Protein AF-A0A525PRN6-F1 (afdb_monomer_lite)

Structure (mmCIF, N/CA/C/O backbone):
data_AF-A0A525PRN6-F1
#
_entry.id   AF-A0A525PRN6-F1
#
loop_
_atom_site.group_PDB
_atom_site.id
_atom_site.type_symbol
_atom_site.label_atom_id
_atom_site.label_alt_id
_atom_site.label_comp_id
_atom_site.label_asym_id
_atom_site.label_entity_id
_atom_site.label_seq_id
_atom_site.pdbx_PDB_ins_code
_atom_site.Cartn_x
_atom_site.Cartn_y
_atom_site.Cartn_z
_atom_site.occupancy
_atom_site.B_iso_or_equiv
_atom_site.auth_seq_id
_atom_site.auth_comp_id
_atom_site.auth_asym_id
_atom_site.auth_atom_id
_atom_site.pdbx_PDB_model_num
ATOM 1 N N . MET A 1 1 ? 3.301 20.358 22.043 1.00 51.66 1 MET A N 1
ATOM 2 C CA . MET A 1 1 ? 3.272 18.880 22.054 1.00 51.66 1 MET A CA 1
ATOM 3 C C . MET A 1 1 ? 1.812 18.490 22.066 1.00 51.66 1 MET A C 1
ATOM 5 O O . MET A 1 1 ? 1.127 18.891 22.999 1.00 51.66 1 MET A O 1
ATOM 9 N N . SER A 1 2 ? 1.294 17.879 20.999 1.00 58.41 2 SER A N 1
ATOM 10 C CA . SER A 1 2 ? -0.122 17.515 20.983 1.00 58.41 2 SER A CA 1
ATOM 11 C C . SER A 1 2 ? -0.350 16.401 22.010 1.00 58.41 2 SER A C 1
ATOM 13 O O . SER A 1 2 ? 0.352 15.395 22.027 1.00 58.41 2 SER A O 1
ATOM 15 N N . GLY A 1 3 ? -1.276 16.643 22.937 1.00 61.62 3 GLY A N 1
ATOM 16 C CA . GLY A 1 3 ? -1.638 15.721 24.012 1.00 61.62 3 GLY A CA 1
ATOM 17 C C . GLY A 1 3 ? -2.568 14.616 23.527 1.00 61.62 3 GLY A C 1
ATOM 18 O O . GLY A 1 3 ? -3.634 14.436 24.106 1.00 61.62 3 GLY A O 1
ATOM 19 N N . TYR A 1 4 ? -2.207 13.920 22.447 1.00 68.69 4 TYR A N 1
ATOM 20 C CA . TYR A 1 4 ? -2.934 12.719 22.045 1.00 68.69 4 TYR A CA 1
ATOM 21 C C . TYR A 1 4 ? -2.479 11.563 22.938 1.00 68.69 4 TYR A C 1
ATOM 23 O O . TYR A 1 4 ? -1.279 11.274 22.967 1.00 68.69 4 TYR A O 1
ATOM 31 N N . PRO A 1 5 ? -3.380 10.911 23.695 1.00 76.69 5 PRO A N 1
ATOM 32 C CA . PRO A 1 5 ? -3.006 9.724 24.444 1.00 76.69 5 PRO A CA 1
ATOM 33 C C . PRO A 1 5 ? -2.631 8.627 23.444 1.00 76.69 5 PRO A C 1
ATOM 35 O O . PRO A 1 5 ? -3.486 8.092 22.742 1.00 76.69 5 PRO A O 1
ATOM 38 N N . VAL A 1 6 ? -1.338 8.317 23.352 1.00 78.00 6 VAL A N 1
ATOM 39 C CA . VAL A 1 6 ? -0.851 7.197 22.545 1.00 78.00 6 VAL A CA 1
ATOM 40 C C . VAL A 1 6 ? -1.159 5.911 23.304 1.00 78.00 6 VAL A C 1
ATOM 42 O O . VAL A 1 6 ? -0.625 5.682 24.391 1.00 78.00 6 VAL A O 1
ATOM 45 N N . ASN A 1 7 ? -2.027 5.072 22.743 1.00 81.69 7 ASN A N 1
ATOM 46 C CA . ASN A 1 7 ? -2.280 3.736 23.266 1.00 81.69 7 ASN A CA 1
ATOM 47 C C . ASN A 1 7 ? -1.307 2.737 22.623 1.00 81.69 7 ASN A C 1
ATOM 49 O O . ASN A 1 7 ? -1.491 2.339 21.478 1.00 81.69 7 ASN A O 1
ATOM 53 N N . MET A 1 8 ? -0.291 2.309 23.374 1.00 88.44 8 MET A N 1
ATOM 54 C CA . MET A 1 8 ? 0.718 1.346 22.904 1.00 88.44 8 MET A CA 1
ATOM 55 C C . MET A 1 8 ? 0.246 -0.117 22.928 1.00 88.44 8 MET A C 1
ATOM 57 O O . MET A 1 8 ? 0.999 -0.999 22.528 1.00 88.44 8 MET A O 1
ATOM 61 N N . ASN A 1 9 ? -0.973 -0.392 23.406 1.00 89.88 9 ASN A N 1
ATOM 62 C CA . ASN A 1 9 ? -1.537 -1.746 23.425 1.00 89.88 9 ASN A CA 1
ATOM 63 C C . ASN A 1 9 ? -2.270 -2.104 22.1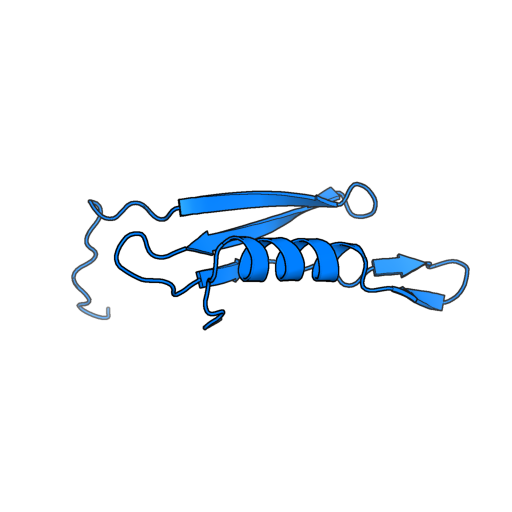22 1.00 89.88 9 ASN A C 1
ATOM 65 O O . ASN A 1 9 ? -2.679 -3.251 21.957 1.00 89.88 9 ASN A O 1
ATOM 69 N N . VAL A 1 10 ? -2.457 -1.141 21.215 1.00 90.81 10 VAL A N 1
ATOM 70 C CA . VAL A 1 10 ? -3.034 -1.389 19.890 1.00 90.81 10 VAL A CA 1
ATOM 71 C C . VAL A 1 10 ? -1.919 -1.851 18.962 1.00 90.81 10 VAL A C 1
ATOM 73 O O . VAL A 1 10 ? -0.914 -1.161 18.799 1.00 90.81 10 VAL A O 1
ATOM 76 N N . VAL A 1 11 ? -2.097 -3.021 18.352 1.00 94.50 11 VAL A N 1
ATOM 77 C CA . VAL A 1 11 ? -1.123 -3.610 17.430 1.00 94.50 11 VAL A CA 1
ATOM 78 C C . VAL A 1 11 ? -1.752 -3.669 16.038 1.00 94.50 11 VAL A C 1
ATOM 80 O O . VAL A 1 11 ? -2.700 -4.434 15.856 1.00 94.50 11 VAL A O 1
ATOM 83 N N . PRO A 1 12 ? -1.273 -2.877 15.061 1.00 95.75 12 PRO A N 1
ATOM 84 C CA . PRO A 1 12 ? -1.792 -2.929 13.702 1.00 95.75 12 PRO A CA 1
ATOM 85 C C . PRO A 1 12 ? -1.438 -4.245 13.011 1.00 95.75 12 PRO A C 1
ATOM 87 O O . PRO A 1 12 ? -0.378 -4.831 13.244 1.00 95.75 12 PRO A O 1
ATOM 90 N N . GLU A 1 13 ? -2.311 -4.689 12.113 1.00 97.75 13 GLU A N 1
ATOM 91 C CA . GLU A 1 13 ? -2.028 -5.826 11.242 1.00 97.75 13 GLU A CA 1
ATOM 92 C C . GLU A 1 13 ? -1.219 -5.345 10.035 1.00 97.75 13 GLU A C 1
ATOM 94 O O . GLU A 1 13 ? -1.735 -4.616 9.188 1.00 97.75 13 GLU A O 1
ATOM 99 N N . VAL A 1 14 ? 0.049 -5.753 9.953 1.00 97.94 14 VAL A N 1
ATOM 100 C CA . VAL A 1 14 ? 0.990 -5.292 8.922 1.00 97.94 14 VAL A CA 1
ATOM 101 C C . VAL A 1 14 ? 1.308 -6.421 7.947 1.00 97.94 14 VAL A C 1
ATOM 103 O O . VAL A 1 14 ? 1.691 -7.519 8.350 1.00 97.94 14 VAL A O 1
ATOM 106 N N . SER A 1 15 ? 1.176 -6.150 6.652 1.00 98.25 15 SER A N 1
ATOM 107 C CA . SER A 1 15 ? 1.537 -7.065 5.564 1.00 98.25 15 SER A CA 1
ATOM 108 C C . SER A 1 15 ? 2.535 -6.376 4.635 1.00 98.25 15 SER A C 1
ATOM 110 O O . SER A 1 15 ? 2.268 -5.263 4.195 1.00 98.25 15 SER A O 1
ATOM 112 N N . GLY A 1 16 ? 3.689 -7.002 4.381 1.00 98.12 16 GLY A N 1
ATOM 113 C CA . GLY A 1 16 ? 4.766 -6.443 3.554 1.00 98.12 16 GLY A CA 1
ATOM 114 C C . GLY A 1 16 ? 4.847 -7.085 2.167 1.00 98.12 16 GLY A C 1
ATOM 115 O O . GLY A 1 16 ? 4.682 -8.299 2.037 1.00 98.12 16 GLY A O 1
ATOM 116 N N . PHE A 1 17 ? 5.144 -6.272 1.155 1.00 98.19 17 PHE A N 1
ATOM 117 C CA . PHE A 1 17 ? 5.162 -6.634 -0.263 1.00 98.19 17 PHE A CA 1
ATOM 118 C C . PHE A 1 17 ? 6.465 -6.152 -0.897 1.00 98.19 17 PHE A C 1
ATOM 120 O O . PHE A 1 17 ? 6.679 -4.955 -1.078 1.00 98.19 17 PHE A O 1
ATOM 127 N N . PHE A 1 18 ? 7.357 -7.090 -1.205 1.00 98.12 18 PHE A N 1
ATOM 128 C CA . PHE A 1 18 ? 8.683 -6.784 -1.736 1.00 98.12 18 PHE A CA 1
ATOM 129 C C . PHE A 1 18 ? 8.651 -6.608 -3.255 1.00 98.12 18 PHE A C 1
ATOM 131 O O . PHE A 1 18 ? 8.210 -7.509 -3.967 1.00 98.12 18 PHE A O 1
ATOM 138 N N . ASP A 1 19 ? 9.162 -5.475 -3.733 1.00 97.38 19 ASP A N 1
ATOM 139 C CA . ASP A 1 19 ? 9.514 -5.268 -5.133 1.00 97.38 19 ASP A CA 1
ATOM 140 C C . ASP A 1 19 ? 11.013 -5.566 -5.359 1.00 97.38 19 ASP A C 1
ATOM 142 O O . ASP A 1 19 ? 11.873 -4.809 -4.891 1.00 97.38 19 ASP A O 1
ATOM 146 N N . PRO A 1 20 ? 11.369 -6.630 -6.100 1.00 94.94 20 PRO A N 1
ATOM 147 C CA . PRO A 1 20 ? 12.762 -6.942 -6.401 1.00 94.94 20 PRO A CA 1
ATOM 148 C C . PRO A 1 20 ? 13.421 -5.949 -7.368 1.00 94.94 20 PRO A C 1
ATOM 150 O O . PRO A 1 20 ? 14.651 -5.875 -7.384 1.00 94.94 20 PRO A O 1
ATOM 153 N N . ALA A 1 21 ? 12.655 -5.208 -8.178 1.00 93.31 21 ALA A N 1
ATOM 154 C CA . ALA A 1 21 ? 13.225 -4.290 -9.163 1.00 93.31 21 ALA A CA 1
ATOM 155 C C . ALA A 1 21 ? 13.873 -3.069 -8.493 1.00 93.31 21 ALA A C 1
ATOM 157 O O . ALA A 1 21 ? 14.954 -2.636 -8.895 1.00 93.31 21 ALA A O 1
ATOM 158 N N . THR A 1 22 ? 13.249 -2.550 -7.435 1.00 94.12 22 THR A N 1
ATOM 159 C CA . THR A 1 22 ? 13.731 -1.382 -6.684 1.00 94.12 22 THR A CA 1
ATOM 160 C C . THR A 1 22 ? 14.285 -1.723 -5.300 1.00 94.12 22 THR A C 1
ATOM 162 O O . THR A 1 22 ? 14.913 -0.873 -4.674 1.00 94.12 22 THR A O 1
ATOM 165 N N . ASN A 1 23 ? 14.127 -2.967 -4.835 1.00 96.69 23 ASN A N 1
ATOM 166 C CA . ASN A 1 23 ? 14.365 -3.390 -3.447 1.00 96.69 23 ASN A CA 1
ATOM 167 C C . ASN A 1 23 ? 13.486 -2.654 -2.416 1.00 96.69 23 ASN A C 1
ATOM 169 O O . ASN A 1 23 ? 13.845 -2.569 -1.239 1.00 96.69 23 ASN A O 1
ATOM 173 N N . THR A 1 24 ? 12.334 -2.141 -2.848 1.00 97.50 24 THR A N 1
ATOM 174 C CA . THR A 1 24 ? 11.343 -1.498 -1.978 1.00 97.50 24 THR A CA 1
ATOM 175 C C . THR A 1 24 ? 10.477 -2.550 -1.291 1.00 97.50 24 THR A C 1
ATOM 177 O O . THR A 1 24 ? 10.171 -3.596 -1.866 1.00 97.50 24 THR A O 1
ATOM 180 N N . ILE A 1 25 ? 10.061 -2.284 -0.052 1.00 98.38 25 ILE A N 1
ATOM 181 C CA . ILE A 1 25 ? 9.008 -3.056 0.614 1.00 98.38 25 ILE A CA 1
ATOM 182 C C . ILE A 1 25 ? 7.850 -2.103 0.875 1.00 98.38 25 ILE A C 1
ATOM 184 O O . ILE A 1 25 ? 7.951 -1.244 1.748 1.00 98.38 25 ILE A O 1
ATOM 188 N N . SER A 1 26 ? 6.750 -2.292 0.155 1.00 98.62 26 SER A N 1
ATOM 189 C CA . SER A 1 26 ? 5.495 -1.601 0.445 1.00 98.62 26 SER A CA 1
ATOM 190 C C . SER A 1 26 ? 4.736 -2.336 1.542 1.00 98.62 26 SER A C 1
ATOM 192 O O . SER A 1 26 ? 4.903 -3.545 1.726 1.00 98.62 26 SER A O 1
ATOM 194 N N . TYR A 1 27 ? 3.862 -1.632 2.257 1.00 98.62 27 TYR A N 1
ATOM 195 C CA . TYR A 1 27 ? 3.063 -2.231 3.324 1.00 98.62 27 TYR A CA 1
ATOM 196 C C . TYR A 1 27 ? 1.582 -1.917 3.178 1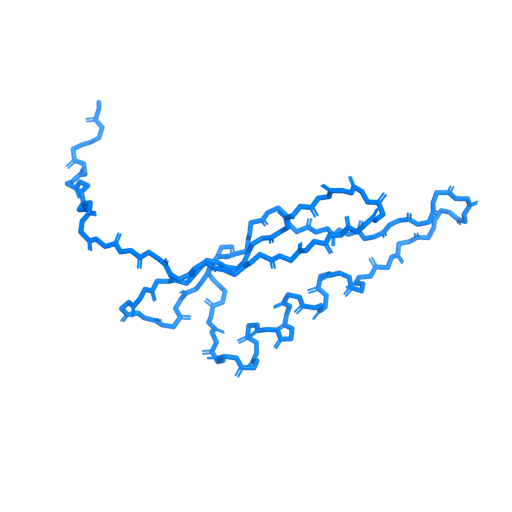.00 98.62 27 TYR A C 1
ATOM 198 O O . TYR A 1 27 ? 1.210 -0.788 2.879 1.00 98.62 27 TYR A O 1
ATOM 206 N N . VAL A 1 28 ? 0.745 -2.903 3.492 1.00 98.56 28 VAL A N 1
ATOM 207 C CA . VAL A 1 28 ? -0.660 -2.690 3.850 1.00 98.56 28 VAL A CA 1
ATOM 208 C C . VAL A 1 28 ? -0.750 -2.775 5.368 1.00 98.56 28 VAL A C 1
ATOM 210 O O . VAL A 1 28 ? -0.420 -3.807 5.960 1.00 98.56 28 VAL A O 1
ATOM 213 N N . VAL A 1 29 ? -1.171 -1.683 6.001 1.00 98.38 29 VAL A N 1
ATOM 214 C CA . VAL A 1 29 ? -1.321 -1.570 7.455 1.00 98.38 29 VAL A CA 1
ATOM 215 C C . VAL A 1 29 ? -2.796 -1.413 7.778 1.00 98.38 29 VAL A C 1
ATOM 217 O O . VAL A 1 29 ? -3.404 -0.417 7.404 1.00 98.38 29 VAL A O 1
ATOM 220 N N . ARG A 1 30 ? -3.381 -2.389 8.471 1.00 98.00 30 ARG A N 1
ATOM 221 C CA . ARG A 1 30 ? -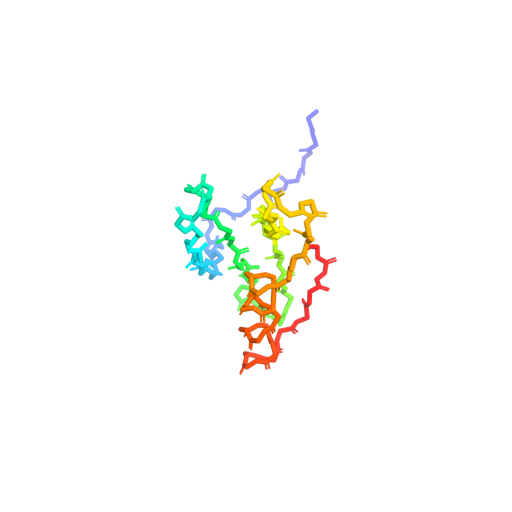4.797 -2.386 8.851 1.00 98.00 30 ARG A CA 1
ATOM 222 C C . ARG A 1 30 ? -4.968 -2.060 10.336 1.00 98.00 30 ARG A C 1
ATOM 224 O O . ARG A 1 30 ? -4.241 -2.583 11.184 1.00 98.00 30 ARG A O 1
ATOM 231 N N . ASP A 1 31 ? -5.979 -1.249 10.634 1.00 96.44 31 ASP A N 1
ATOM 232 C CA . ASP A 1 31 ? -6.499 -1.063 11.988 1.00 96.44 31 ASP A CA 1
ATOM 233 C C . ASP A 1 31 ? -7.173 -2.360 12.495 1.00 96.44 31 ASP A C 1
ATOM 235 O O . ASP A 1 31 ? -8.121 -2.842 11.869 1.00 96.44 31 ASP A O 1
ATOM 239 N N . PRO A 1 32 ? -6.722 -2.957 13.615 1.00 95.06 32 PRO A N 1
ATOM 240 C CA . PRO A 1 32 ? -7.270 -4.220 14.105 1.00 95.06 32 PRO A CA 1
ATOM 241 C C . PRO A 1 32 ? -8.763 -4.127 14.450 1.00 95.06 32 PRO A C 1
ATOM 243 O O . PRO A 1 32 ? -9.470 -5.133 14.345 1.00 95.06 32 PRO A O 1
ATOM 246 N N . GLU A 1 33 ? -9.255 -2.941 14.817 1.00 95.00 33 GLU A N 1
ATOM 247 C CA . GLU A 1 33 ? -10.628 -2.722 15.283 1.00 95.00 33 GLU A CA 1
ATOM 248 C C . GLU A 1 33 ? -11.614 -2.361 14.155 1.00 95.00 33 GLU A C 1
ATOM 250 O O . GLU A 1 33 ? -12.822 -2.308 14.396 1.00 95.00 33 GLU A O 1
ATOM 255 N N . SER A 1 34 ? -11.148 -2.166 12.912 1.00 96.12 34 SER A N 1
ATOM 256 C CA . SER A 1 34 ? -11.996 -1.756 11.780 1.00 96.12 34 SER A CA 1
ATOM 257 C C . SER A 1 34 ? -11.560 -2.353 10.434 1.00 96.12 34 SER A C 1
ATOM 259 O O . SER A 1 34 ? -10.628 -3.148 10.347 1.00 96.12 34 SER A O 1
ATOM 261 N N . THR A 1 35 ? -12.254 -2.030 9.344 1.00 97.81 35 THR A N 1
ATOM 262 C CA . THR A 1 35 ? -11.822 -2.420 7.988 1.00 97.81 35 THR A CA 1
ATOM 263 C C . THR A 1 35 ? -10.876 -1.402 7.355 1.00 97.81 35 THR A C 1
ATOM 265 O O . THR A 1 35 ? -10.433 -1.620 6.231 1.00 97.81 35 THR A O 1
ATOM 268 N N . SER A 1 36 ? -10.554 -0.307 8.046 1.00 98.25 36 SER A N 1
ATOM 269 C CA . SER A 1 36 ? -9.686 0.738 7.514 1.00 98.25 36 SER A CA 1
ATOM 270 C C . SER A 1 36 ? -8.235 0.264 7.414 1.00 98.25 36 SER A C 1
ATOM 272 O O . SER A 1 36 ? -7.703 -0.400 8.311 1.00 98.25 36 SER A O 1
ATOM 274 N N . CYS A 1 37 ? -7.574 0.630 6.321 1.00 98.50 37 CYS A N 1
ATOM 275 C CA . CYS A 1 37 ? -6.151 0.398 6.127 1.00 98.50 37 CYS A CA 1
ATOM 276 C C . CYS A 1 37 ? -5.452 1.587 5.466 1.00 98.50 37 CYS A C 1
ATOM 278 O O . CYS A 1 37 ? -6.087 2.449 4.858 1.00 98.50 37 CYS A O 1
ATOM 280 N N . ALA A 1 38 ? -4.128 1.586 5.572 1.00 98.44 38 ALA A N 1
ATOM 281 C CA . ALA A 1 38 ? -3.229 2.480 4.867 1.00 98.44 38 ALA A CA 1
ATOM 282 C C . ALA A 1 38 ? -2.270 1.682 3.976 1.00 98.44 38 ALA A C 1
ATOM 284 O O . ALA A 1 38 ? -1.838 0.586 4.359 1.00 98.44 38 ALA A O 1
ATOM 285 N N . ILE A 1 39 ? -1.909 2.248 2.826 1.00 98.44 39 ILE A N 1
ATOM 286 C CA . ILE A 1 39 ? -0.833 1.737 1.973 1.00 98.44 39 ILE A CA 1
ATOM 287 C C . ILE A 1 39 ? 0.401 2.622 2.157 1.00 98.44 39 ILE A C 1
ATOM 289 O O . ILE A 1 39 ? 0.350 3.835 1.981 1.00 98.44 39 ILE A O 1
ATOM 293 N N . ILE A 1 40 ? 1.532 2.017 2.513 1.00 98.50 40 ILE A N 1
ATOM 294 C CA . ILE A 1 40 ? 2.788 2.729 2.758 1.00 98.50 40 ILE A CA 1
ATOM 295 C C . ILE A 1 40 ? 3.793 2.366 1.669 1.00 98.50 40 ILE A C 1
ATOM 297 O O . ILE A 1 40 ? 4.042 1.183 1.435 1.00 98.50 40 ILE A O 1
ATOM 301 N N . ASP A 1 41 ? 4.392 3.401 1.075 1.00 97.50 41 ASP A N 1
ATOM 302 C CA . ASP A 1 41 ? 5.508 3.312 0.124 1.00 97.50 41 ASP A CA 1
ATOM 303 C C . ASP A 1 41 ? 5.186 2.461 -1.117 1.00 97.50 41 ASP A C 1
ATOM 305 O O . ASP A 1 41 ? 5.895 1.511 -1.440 1.00 97.50 41 ASP A O 1
ATOM 309 N N . SER A 1 42 ? 4.056 2.744 -1.777 1.00 96.44 42 SER A N 1
ATOM 310 C CA . SER A 1 42 ? 3.635 2.025 -2.985 1.00 96.44 42 SER A CA 1
ATOM 311 C C . SER A 1 42 ? 4.558 2.297 -4.175 1.00 96.44 42 SER A C 1
ATOM 313 O O . SER A 1 42 ? 5.035 3.416 -4.378 1.00 96.44 42 SER A O 1
ATOM 315 N N . VAL A 1 43 ? 4.779 1.264 -4.992 1.00 97.31 43 VAL A N 1
ATOM 316 C CA . VAL A 1 43 ? 5.645 1.342 -6.172 1.00 97.31 43 VAL A CA 1
ATOM 317 C C . VAL A 1 43 ? 4.808 1.511 -7.438 1.00 97.31 43 VAL A C 1
ATOM 319 O O . VAL A 1 43 ? 3.855 0.773 -7.684 1.00 97.31 43 VAL A O 1
ATOM 322 N N . MET A 1 44 ? 5.192 2.492 -8.257 1.00 96.56 44 MET A N 1
ATOM 323 C CA . MET A 1 44 ? 4.827 2.557 -9.671 1.00 96.56 44 MET A CA 1
ATOM 324 C C . MET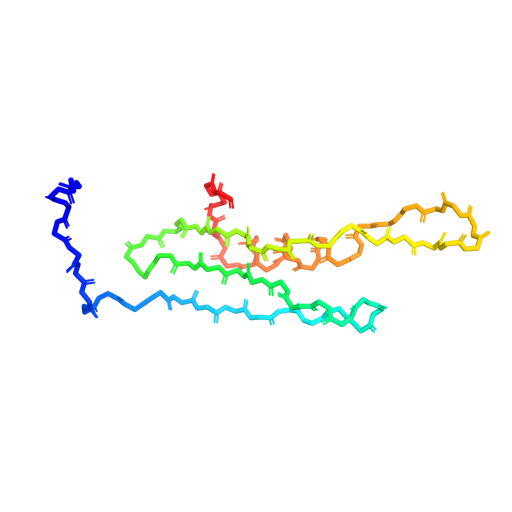 A 1 44 ? 6.026 2.066 -10.477 1.00 96.56 44 MET A C 1
ATOM 326 O O . MET A 1 44 ? 7.085 2.699 -10.467 1.00 96.56 44 MET A O 1
ATOM 330 N N . ASP A 1 45 ? 5.857 0.938 -11.154 1.00 94.12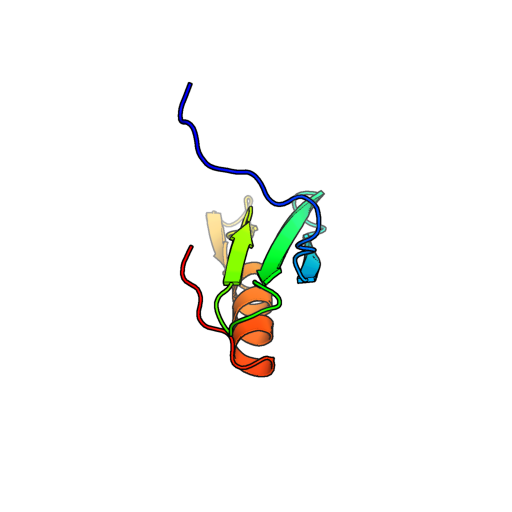 45 ASP A N 1
ATOM 331 C CA . ASP A 1 45 ? 6.929 0.267 -11.873 1.00 94.12 45 ASP A CA 1
ATOM 332 C C . ASP A 1 45 ? 7.360 1.080 -13.102 1.00 94.12 45 ASP A C 1
ATOM 334 O O . ASP A 1 45 ? 6.531 1.662 -13.808 1.00 94.12 45 ASP A O 1
ATOM 338 N N . ILE A 1 46 ? 8.667 1.113 -13.383 1.00 94.25 46 ILE A N 1
ATOM 339 C CA . ILE A 1 46 ? 9.225 1.786 -14.562 1.00 94.25 46 ILE A CA 1
ATOM 340 C C . ILE A 1 46 ? 10.281 0.922 -15.258 1.00 94.25 46 ILE A C 1
ATOM 342 O O . ILE A 1 46 ? 11.305 0.549 -14.686 1.00 94.25 46 ILE A O 1
ATOM 346 N N . ASP A 1 47 ? 10.063 0.663 -16.545 1.00 91.62 47 ASP A N 1
ATOM 347 C CA . ASP A 1 47 ? 11.097 0.190 -17.458 1.00 91.62 47 ASP A CA 1
ATOM 348 C C . ASP A 1 47 ? 11.905 1.398 -17.947 1.00 91.62 47 ASP A C 1
ATOM 350 O O . ASP A 1 47 ? 11.478 2.150 -18.830 1.00 91.62 47 ASP A O 1
ATOM 354 N N . TYR A 1 48 ? 13.093 1.575 -17.369 1.00 88.56 48 TYR A N 1
ATOM 355 C CA . TYR A 1 48 ? 14.001 2.671 -17.707 1.00 88.56 48 TYR A CA 1
ATOM 356 C C . TYR A 1 48 ? 14.488 2.648 -19.160 1.00 88.56 48 TYR A C 1
ATOM 358 O O . TYR A 1 48 ? 14.779 3.708 -19.712 1.00 88.56 48 TYR A O 1
ATOM 366 N N . ALA A 1 49 ? 14.590 1.475 -19.791 1.00 92.44 49 ALA A N 1
ATOM 367 C CA . ALA A 1 49 ? 15.076 1.368 -21.164 1.00 92.44 49 ALA A CA 1
ATOM 368 C C . ALA A 1 49 ? 13.996 1.777 -22.174 1.00 92.44 49 ALA A C 1
ATOM 370 O O . ALA A 1 49 ? 14.301 2.413 -23.183 1.00 92.44 49 ALA A O 1
ATOM 371 N N . ALA A 1 50 ? 12.736 1.429 -21.895 1.00 94.06 50 ALA A N 1
ATOM 372 C CA . ALA A 1 50 ? 11.595 1.745 -22.752 1.00 94.06 50 ALA A CA 1
ATOM 373 C C . ALA A 1 50 ? 10.872 3.053 -22.377 1.00 94.06 50 ALA A C 1
ATOM 375 O O . ALA A 1 50 ? 10.015 3.508 -23.136 1.00 94.06 50 ALA A O 1
ATOM 376 N N . GLY A 1 51 ? 11.171 3.639 -21.212 1.00 93.56 51 GLY A N 1
ATOM 377 C CA . GLY A 1 51 ? 10.439 4.783 -20.662 1.00 93.56 51 GLY A CA 1
ATOM 378 C C . GLY A 1 51 ? 8.972 4.461 -20.355 1.00 93.56 51 GLY A C 1
ATOM 379 O O . GLY A 1 51 ? 8.117 5.343 -20.432 1.00 93.56 51 GLY A O 1
ATOM 380 N N . ARG A 1 52 ? 8.660 3.189 -20.080 1.00 96.69 52 ARG A N 1
ATOM 381 C CA . ARG A 1 52 ? 7.294 2.698 -19.863 1.00 96.69 52 ARG A CA 1
ATOM 382 C C . ARG A 1 52 ? 7.025 2.552 -18.374 1.00 96.69 52 ARG A C 1
ATOM 384 O O . ARG A 1 52 ? 7.858 1.999 -17.670 1.00 96.69 52 ARG A O 1
ATOM 391 N N . ILE A 1 53 ? 5.842 2.971 -17.938 1.00 96.75 53 ILE A N 1
ATOM 392 C CA . ILE A 1 53 ? 5.332 2.669 -16.598 1.00 96.75 53 ILE A CA 1
ATOM 393 C C . ILE A 1 53 ? 4.389 1.465 -16.633 1.00 96.75 53 ILE A C 1
ATOM 395 O O . ILE A 1 53 ? 3.648 1.291 -17.608 1.00 96.75 53 ILE A O 1
ATOM 399 N N . THR A 1 54 ? 4.417 0.655 -15.581 1.00 95.38 54 THR A N 1
ATOM 400 C CA . THR A 1 54 ? 3.400 -0.364 -15.288 1.00 95.38 54 THR A CA 1
ATOM 401 C C . THR A 1 54 ? 2.936 -0.221 -13.837 1.00 95.38 54 THR A C 1
ATOM 403 O O . THR A 1 54 ? 3.436 0.622 -13.090 1.00 95.38 54 THR A O 1
ATOM 406 N N . TYR A 1 55 ? 1.901 -0.971 -13.469 1.00 96.56 55 TYR A N 1
ATOM 407 C CA . TYR A 1 55 ? 1.251 -0.878 -12.160 1.00 96.56 55 TYR A CA 1
ATOM 408 C C . TYR A 1 55 ? 1.191 -2.242 -11.473 1.00 96.56 55 TYR A C 1
ATOM 410 O O . TYR A 1 55 ? 0.386 -2.434 -10.572 1.00 96.56 55 TYR A O 1
ATOM 418 N N . ASP A 1 56 ? 2.022 -3.193 -11.901 1.00 96.12 56 ASP A N 1
ATOM 419 C CA . ASP A 1 56 ? 1.917 -4.595 -11.494 1.00 96.12 56 ASP A CA 1
ATOM 420 C C . ASP A 1 56 ? 2.118 -4.748 -9.975 1.00 96.12 56 ASP A C 1
ATOM 422 O O . ASP A 1 56 ? 1.415 -5.519 -9.307 1.00 96.12 56 ASP A O 1
ATOM 426 N N . HIS A 1 57 ? 3.043 -3.971 -9.398 1.00 97.06 57 HIS A N 1
ATOM 427 C CA . HIS A 1 57 ? 3.253 -3.944 -7.953 1.00 97.06 57 HIS A CA 1
ATOM 428 C C . HIS A 1 57 ? 2.071 -3.312 -7.209 1.00 97.06 57 HIS A C 1
ATOM 430 O O . HIS A 1 57 ? 1.550 -3.899 -6.258 1.00 97.06 57 HIS A O 1
ATOM 436 N N . ALA A 1 58 ? 1.575 -2.166 -7.682 1.00 97.50 58 ALA A N 1
ATOM 437 C CA . ALA A 1 58 ? 0.417 -1.497 -7.091 1.00 97.50 58 ALA A CA 1
ATOM 438 C C . ALA A 1 58 ? -0.861 -2.358 -7.165 1.00 97.50 58 ALA A C 1
ATOM 440 O O . ALA A 1 58 ? -1.599 -2.446 -6.181 1.00 97.50 58 ALA A O 1
ATOM 441 N N . ASP A 1 59 ? -1.084 -3.058 -8.278 1.00 98.06 59 ASP A N 1
ATOM 442 C CA . ASP A 1 59 ? -2.210 -3.976 -8.475 1.00 98.06 59 ASP A CA 1
ATOM 443 C C . ASP A 1 59 ? -2.163 -5.148 -7.484 1.00 98.06 59 ASP A C 1
ATOM 445 O O . ASP A 1 59 ? -3.204 -5.612 -7.015 1.00 98.06 59 ASP A O 1
ATOM 449 N N . THR A 1 60 ? -0.965 -5.584 -7.080 1.00 97.75 60 THR A N 1
ATOM 450 C CA . THR A 1 60 ? -0.800 -6.595 -6.023 1.00 97.75 60 THR A CA 1
ATOM 451 C C . THR A 1 60 ? -1.315 -6.086 -4.671 1.00 97.75 60 THR A C 1
ATOM 453 O O . THR A 1 60 ? -1.969 -6.833 -3.938 1.00 97.75 60 THR A O 1
ATOM 456 N N . LEU A 1 61 ? -1.067 -4.814 -4.342 1.00 98.25 61 LEU A N 1
ATOM 457 C CA . LEU A 1 61 ? -1.564 -4.194 -3.108 1.00 98.25 61 LEU A CA 1
ATOM 458 C C . LEU A 1 61 ? -3.088 -4.017 -3.150 1.00 98.25 61 LEU A C 1
ATOM 460 O O . LEU A 1 61 ? -3.766 -4.321 -2.167 1.00 98.25 61 LEU A O 1
ATOM 464 N N . ILE A 1 62 ? -3.632 -3.583 -4.292 1.00 98.19 62 ILE A N 1
ATOM 465 C CA . ILE A 1 62 ? -5.082 -3.443 -4.509 1.00 98.19 62 ILE A CA 1
ATOM 466 C C . ILE A 1 62 ? -5.776 -4.797 -4.345 1.00 98.19 62 ILE A C 1
ATOM 468 O O . ILE A 1 62 ? -6.747 -4.904 -3.596 1.00 98.19 62 ILE A O 1
ATOM 472 N N . ALA A 1 63 ? -5.242 -5.850 -4.968 1.00 98.31 63 ALA A N 1
ATOM 473 C CA . ALA A 1 63 ? -5.800 -7.191 -4.860 1.00 98.31 63 ALA A CA 1
ATOM 474 C C . ALA A 1 63 ? -5.833 -7.689 -3.406 1.00 98.31 63 ALA A C 1
ATOM 476 O O . ALA A 1 63 ? -6.795 -8.342 -3.004 1.00 98.31 63 ALA A O 1
ATOM 477 N N . GLU A 1 64 ? -4.822 -7.368 -2.591 1.00 98.06 64 GLU A N 1
ATOM 478 C CA . GLU A 1 64 ? -4.836 -7.715 -1.168 1.00 98.06 64 GLU A CA 1
ATOM 479 C C . GLU A 1 64 ? -5.933 -6.969 -0.397 1.00 98.06 64 GLU A C 1
ATOM 481 O O . GLU A 1 64 ? -6.647 -7.582 0.406 1.00 98.06 64 GLU A O 1
ATOM 486 N N . VAL A 1 65 ? -6.071 -5.663 -0.635 1.00 98.31 65 VAL A N 1
ATOM 487 C CA . VAL A 1 65 ? -7.112 -4.824 -0.024 1.00 98.31 65 VAL A CA 1
ATOM 488 C C . VAL A 1 65 ? -8.495 -5.384 -0.350 1.00 98.31 65 VAL A C 1
ATOM 490 O O . VAL A 1 65 ? -9.293 -5.621 0.560 1.00 98.31 65 VAL A O 1
ATOM 493 N N . GLU A 1 66 ? -8.761 -5.673 -1.625 1.00 98.38 66 GLU A N 1
ATOM 494 C CA . GLU A 1 66 ? -10.038 -6.225 -2.084 1.00 98.38 66 GLU A CA 1
ATOM 495 C C . GLU A 1 66 ? -10.296 -7.621 -1.508 1.00 98.38 66 GLU A C 1
ATOM 497 O O . GLU A 1 66 ? -11.373 -7.886 -0.969 1.00 98.38 66 GLU A O 1
ATOM 502 N N . ARG A 1 67 ? -9.293 -8.508 -1.544 1.00 98.19 67 ARG A N 1
ATOM 503 C CA . ARG A 1 67 ? -9.389 -9.878 -1.013 1.00 98.19 67 ARG A CA 1
ATOM 504 C C . ARG A 1 67 ? -9.739 -9.894 0.475 1.00 98.19 67 ARG A C 1
ATOM 506 O O . ARG A 1 67 ? -10.415 -10.816 0.935 1.00 98.19 67 ARG A O 1
ATOM 513 N N . ARG A 1 68 ? -9.263 -8.907 1.236 1.00 97.56 68 ARG A N 1
ATOM 514 C CA . ARG A 1 68 ? -9.541 -8.759 2.673 1.00 97.56 68 ARG A CA 1
ATOM 515 C C . ARG A 1 68 ? -10.762 -7.892 2.980 1.00 97.56 68 ARG A C 1
ATOM 517 O O . ARG A 1 68 ? -11.131 -7.807 4.149 1.00 97.56 68 ARG A O 1
ATOM 524 N N . GLY A 1 69 ? -11.396 -7.288 1.974 1.00 97.94 69 GLY A N 1
ATOM 525 C CA . GLY A 1 69 ? -12.532 -6.384 2.160 1.00 97.94 69 GLY A CA 1
ATOM 526 C C . GLY A 1 69 ? -12.171 -5.136 2.968 1.00 97.94 69 GLY A C 1
ATOM 527 O O . GLY A 1 69 ? -12.952 -4.712 3.819 1.00 97.94 69 GLY A O 1
ATOM 528 N N . LEU A 1 70 ? -10.966 -4.600 2.758 1.00 98.38 70 LEU A N 1
ATOM 529 C CA . LEU A 1 70 ? -10.480 -3.412 3.456 1.00 98.38 70 LEU A CA 1
ATOM 530 C C . LEU A 1 70 ? -10.888 -2.132 2.727 1.00 98.38 70 LEU A C 1
ATOM 532 O O . LEU A 1 70 ? -11.092 -2.123 1.514 1.00 98.38 70 LEU A O 1
ATOM 536 N N . THR A 1 71 ? -10.950 -1.041 3.482 1.00 98.44 71 THR A N 1
ATOM 537 C CA . THR A 1 71 ? -11.159 0.308 2.959 1.00 98.44 71 THR A CA 1
ATOM 538 C C . THR A 1 71 ? -9.858 1.081 3.095 1.00 98.44 71 THR A C 1
AT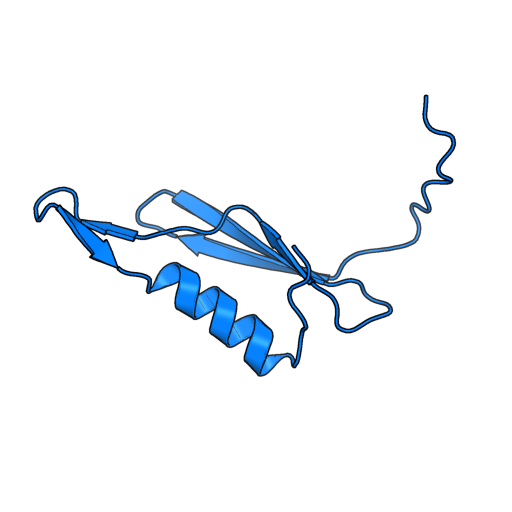OM 540 O O . THR A 1 71 ? -9.391 1.312 4.211 1.00 98.44 71 THR A O 1
ATOM 543 N N . VAL A 1 72 ? -9.266 1.482 1.970 1.00 97.94 72 VAL A N 1
ATOM 544 C CA . VAL A 1 72 ? -8.088 2.356 1.985 1.00 97.94 72 VAL A CA 1
ATOM 545 C C . VAL A 1 72 ? -8.535 3.752 2.382 1.00 97.94 72 VAL A C 1
ATOM 547 O O . VAL A 1 72 ? -9.306 4.386 1.664 1.00 97.94 72 VAL A O 1
ATOM 550 N N . GLU A 1 73 ? -8.046 4.215 3.524 1.00 98.00 73 GLU A N 1
ATOM 551 C CA . GLU A 1 73 ? -8.232 5.597 3.953 1.00 98.00 73 GLU A CA 1
ATOM 552 C C . GLU A 1 73 ? -7.039 6.448 3.508 1.00 98.00 73 GLU A C 1
ATOM 554 O O . GLU A 1 73 ? -7.259 7.564 3.036 1.00 98.00 73 GLU A O 1
ATOM 559 N N . TRP A 1 74 ? -5.806 5.920 3.625 1.00 91.81 74 TRP A N 1
ATOM 560 C CA . TRP A 1 74 ? -4.529 6.621 3.392 1.00 91.81 74 TRP A CA 1
ATOM 561 C C . TRP A 1 74 ? -3.578 5.878 2.446 1.00 91.81 74 TRP A C 1
ATOM 563 O O . TRP A 1 74 ? -3.519 4.627 2.503 1.00 91.81 74 TRP A O 1
#

pLDDT: mean 93.75, std 9.2, range [51.66, 98.62]

Radius of gyration: 15.31 Å; chains: 1; bounding box: 28×29×47 Å

Foldseek 3Di:
DDPDPDDPVFDWDKDWDADPVVRDIWIWTHGPVDLETEIGPFDFDADPVVRDTDCVRVVVVVVVSVVSVHDYPD

Sequence (74 aa):
MSGYPVNMNVVPEVSGFFDPATNTISYVVRDPESTSCAIIDSVMDIDYAAGRITYDHADTLIAEVERRGLTVEW

Secondary structure (DSSP, 8-state):
-------TT---EEEEEEETTTTEEEEEEE-TTSSEEEEES---EEETTTTEEE-HHHHHHHHHHHHHT-EE--